Protein AF-A0A9X3SXV0-F1 (afdb_monomer_lite)

pLDDT: mean 80.55, std 11.74, range [48.91, 97.06]

Sequence (92 aa):
MGGIVAAFFVVSFFFGEMGLPKYLNMVKYARQLESDIQEIQRTSVELRTEIDRLEHDPRRIEELARERLGLVRKGETVYHFLEGPDAASTDE

Secondary structure (DSSP, 8-state):
-HHHHHHHHHHHHHHSTTSHHHHHHHHHHHHHHHHHHHHHHHHHHHHHHHHHHHHT-HHHHHHHHHHHH----TTPPP------S-SS----

Foldseek 3Di:
DVVVVVVVVVCCVQPPPPHPVVVVVVVVVVVVVVVVVVVVVVVVVVVVVVVVVVVVPVVVVVVCCCVPVVDDDPPDDDDDDPPDDDPPDDDD

Radius of gyration: 35.38 Å; chains: 1; bounding box: 62×24×114 Å

Structure (mmCIF, N/CA/C/O backbone):
data_AF-A0A9X3SXV0-F1
#
_entry.id   AF-A0A9X3SXV0-F1
#
loop_
_atom_site.group_PDB
_atom_site.id
_atom_site.type_symbol
_atom_site.label_atom_id
_atom_site.label_alt_id
_atom_site.label_comp_id
_atom_site.label_asym_id
_atom_site.label_entity_id
_atom_site.label_seq_id
_atom_site.pdbx_PDB_ins_code
_atom_site.Cartn_x
_atom_site.Cartn_y
_atom_site.Cartn_z
_atom_site.occupancy
_atom_site.B_iso_or_equiv
_atom_site.auth_seq_id
_atom_site.auth_comp_id
_atom_site.auth_asym_id
_atom_site.auth_atom_id
_atom_site.pdbx_PDB_model_num
ATOM 1 N N . MET A 1 1 ? 36.883 -0.379 -41.535 1.00 66.81 1 MET A N 1
ATOM 2 C CA . MET A 1 1 ? 36.744 0.494 -40.345 1.00 66.81 1 MET A CA 1
ATOM 3 C C . MET A 1 1 ? 35.367 1.152 -40.247 1.00 66.81 1 MET A C 1
ATOM 5 O O . MET A 1 1 ? 34.715 0.948 -39.236 1.00 66.81 1 MET A O 1
ATOM 9 N N . GLY A 1 2 ? 34.863 1.854 -41.274 1.00 85.12 2 GLY A N 1
ATOM 10 C CA . GLY A 1 2 ? 33.576 2.579 -41.190 1.00 85.12 2 GLY A CA 1
ATOM 11 C C . GLY A 1 2 ? 32.334 1.733 -40.857 1.00 85.12 2 GLY A C 1
ATOM 12 O O . GLY A 1 2 ? 31.514 2.154 -40.051 1.00 85.12 2 GLY A O 1
ATOM 13 N N . GLY A 1 3 ? 32.221 0.512 -41.394 1.00 91.88 3 GLY A N 1
ATOM 14 C CA . GLY A 1 3 ? 31.074 -0.367 -41.105 1.00 91.88 3 GLY A CA 1
ATOM 15 C C . GLY A 1 3 ? 30.994 -0.837 -39.647 1.00 91.88 3 GLY A C 1
ATOM 16 O O . GLY A 1 3 ? 29.906 -0.945 -39.096 1.00 91.88 3 GLY A O 1
ATOM 17 N N 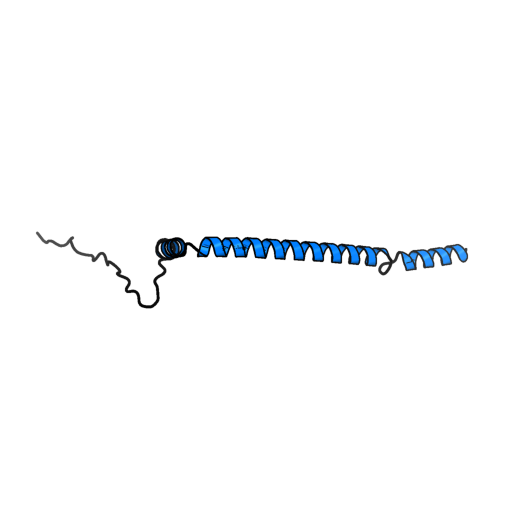. ILE A 1 4 ? 32.143 -1.046 -38.997 1.00 92.81 4 ILE A N 1
ATOM 18 C CA . ILE A 1 4 ? 32.213 -1.438 -37.579 1.00 92.81 4 ILE A CA 1
ATOM 19 C C . ILE A 1 4 ? 31.783 -0.269 -36.691 1.00 92.81 4 ILE A C 1
ATOM 21 O O . 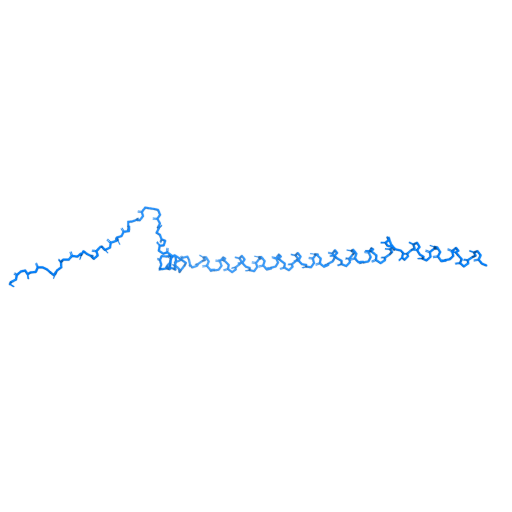ILE A 1 4 ? 31.035 -0.455 -35.738 1.00 92.81 4 ILE A O 1
ATOM 25 N N . VAL A 1 5 ? 32.205 0.947 -37.045 1.00 92.62 5 VAL A N 1
ATOM 26 C CA . VAL A 1 5 ? 31.806 2.171 -36.342 1.00 92.62 5 VAL A CA 1
ATOM 27 C C . VAL A 1 5 ? 30.299 2.404 -36.478 1.00 92.62 5 VAL A C 1
ATOM 29 O O . VAL A 1 5 ? 29.628 2.654 -35.482 1.00 92.62 5 VAL A O 1
ATOM 32 N N . ALA A 1 6 ? 29.738 2.237 -37.678 1.00 90.94 6 ALA A N 1
ATOM 33 C CA . ALA A 1 6 ? 28.296 2.349 -37.899 1.00 90.94 6 ALA A CA 1
ATOM 34 C C . ALA A 1 6 ? 27.501 1.291 -37.112 1.00 90.94 6 ALA A C 1
ATOM 36 O O . ALA A 1 6 ? 26.512 1.624 -36.464 1.00 90.94 6 ALA A O 1
ATOM 37 N N . ALA A 1 7 ? 27.960 0.036 -37.103 1.00 90.94 7 ALA A N 1
ATOM 38 C CA . ALA A 1 7 ? 27.335 -1.026 -36.316 1.00 90.94 7 ALA A CA 1
ATOM 39 C C . ALA A 1 7 ? 27.379 -0.727 -34.808 1.00 90.94 7 ALA A C 1
ATOM 41 O O . ALA A 1 7 ? 26.384 -0.922 -34.113 1.00 90.94 7 ALA A O 1
ATOM 42 N N . PHE A 1 8 ? 28.496 -0.191 -34.311 1.00 89.44 8 PHE A N 1
ATOM 43 C CA . PHE A 1 8 ? 28.627 0.223 -32.916 1.00 89.44 8 PHE A CA 1
ATOM 44 C C . PHE A 1 8 ? 27.638 1.338 -32.552 1.00 89.44 8 PHE A C 1
ATOM 46 O O . PHE A 1 8 ? 26.985 1.256 -31.515 1.00 89.44 8 PHE A O 1
ATOM 53 N N . PHE A 1 9 ? 27.462 2.340 -33.419 1.00 85.88 9 PHE A N 1
ATOM 54 C CA . PHE A 1 9 ? 26.468 3.394 -33.207 1.00 85.88 9 PHE A CA 1
ATOM 55 C C . PHE A 1 9 ? 25.036 2.863 -33.211 1.00 85.88 9 PHE A C 1
ATOM 57 O O . PHE A 1 9 ? 24.246 3.282 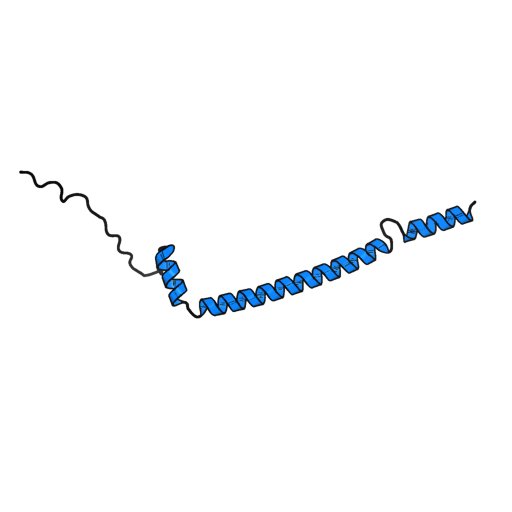-32.373 1.00 85.88 9 PHE A O 1
ATOM 64 N N . VAL A 1 10 ? 24.703 1.915 -34.091 1.00 85.56 10 VAL A N 1
ATOM 65 C CA . VAL A 1 10 ? 23.372 1.288 -34.116 1.00 85.56 10 VAL A CA 1
ATOM 66 C C . VAL A 1 10 ? 23.117 0.525 -32.818 1.00 85.56 10 VAL A C 1
ATOM 68 O O . VAL A 1 10 ? 22.106 0.757 -32.161 1.00 85.56 10 VAL A O 1
ATOM 71 N N . VAL A 1 11 ? 24.047 -0.332 -32.394 1.00 84.56 11 VAL A N 1
ATOM 72 C CA . VAL A 1 11 ? 23.904 -1.082 -31.138 1.00 84.56 11 VAL A CA 1
ATOM 73 C C . VAL A 1 11 ? 23.807 -0.128 -29.949 1.00 84.56 11 VAL A C 1
ATOM 75 O O . VAL A 1 11 ? 22.895 -0.269 -29.144 1.00 84.56 11 VAL A O 1
ATOM 78 N N . SER A 1 12 ? 24.679 0.878 -29.873 1.00 79.31 12 SER A N 1
ATOM 79 C CA . SER A 1 12 ? 24.666 1.891 -28.811 1.00 79.31 12 SER A CA 1
ATOM 80 C C . SER A 1 12 ? 23.373 2.715 -28.800 1.00 79.31 12 SER A C 1
ATOM 82 O O . SER A 1 12 ? 22.855 3.036 -27.738 1.00 79.31 12 SER A O 1
ATOM 84 N N . PHE A 1 13 ? 22.781 2.998 -29.961 1.00 75.50 13 PHE A N 1
ATOM 85 C CA . PHE A 1 13 ? 21.502 3.700 -30.046 1.00 75.50 13 PHE A CA 1
ATOM 86 C C . PHE A 1 13 ? 20.336 2.848 -29.518 1.00 75.50 13 PHE A C 1
ATOM 88 O O . PHE A 1 13 ? 19.486 3.349 -28.787 1.00 75.50 13 PHE A O 1
ATOM 95 N N . PHE A 1 14 ? 20.316 1.545 -29.824 1.00 74.00 14 PHE A N 1
ATOM 96 C CA . PHE A 1 14 ? 19.272 0.628 -29.344 1.00 74.00 14 PHE A CA 1
ATOM 97 C C . PHE A 1 14 ? 19.470 0.159 -27.889 1.00 74.00 14 PHE A C 1
ATOM 99 O O . PHE A 1 14 ? 18.484 -0.147 -27.212 1.00 74.00 14 PHE A O 1
ATOM 106 N N . PHE A 1 15 ? 20.716 0.106 -27.407 1.00 74.31 15 PHE A N 1
ATOM 107 C CA . PHE A 1 15 ? 21.093 -0.320 -26.049 1.00 74.31 15 PHE A CA 1
ATOM 108 C C . PHE A 1 15 ? 21.468 0.836 -25.108 1.00 74.31 15 PHE A C 1
ATOM 110 O O . PHE A 1 15 ? 21.787 0.590 -23.947 1.00 74.31 15 PHE A O 1
ATOM 117 N N . GLY A 1 16 ? 21.426 2.082 -25.577 1.00 69.50 16 GLY A N 1
ATOM 118 C CA . GLY A 1 16 ? 21.717 3.268 -24.775 1.00 69.50 16 GLY A CA 1
ATOM 119 C C . GLY A 1 16 ? 20.641 3.564 -23.727 1.00 69.50 16 GLY A C 1
ATOM 120 O O . GLY A 1 16 ? 19.641 2.859 -23.602 1.00 69.50 16 GLY A O 1
ATOM 121 N N . GLU A 1 17 ? 20.818 4.654 -22.982 1.00 60.94 17 GLU A N 1
ATOM 122 C CA . GLU A 1 17 ? 19.994 5.032 -21.817 1.00 60.94 17 GLU A CA 1
ATOM 123 C C . GLU A 1 17 ? 18.485 5.211 -22.103 1.00 60.94 17 GLU A C 1
ATOM 125 O O . GLU A 1 17 ? 17.666 5.186 -21.182 1.00 60.94 17 GLU A O 1
ATOM 130 N N . MET A 1 18 ? 18.086 5.359 -23.372 1.00 63.28 18 MET A N 1
ATOM 131 C CA . MET A 1 18 ? 16.681 5.403 -23.815 1.00 63.28 18 MET A CA 1
ATOM 132 C C . MET A 1 18 ? 16.234 4.158 -24.603 1.00 63.28 18 MET A C 1
ATOM 134 O O . MET A 1 18 ? 15.190 4.178 -25.250 1.00 63.28 18 MET A O 1
ATOM 138 N N . GLY A 1 19 ? 17.014 3.081 -24.569 1.00 74.25 19 GLY A N 1
ATOM 139 C CA . GLY A 1 19 ? 16.780 1.871 -25.347 1.00 74.25 19 GLY A CA 1
ATOM 140 C C . GLY A 1 19 ? 15.701 0.936 -24.791 1.00 74.25 19 GLY A C 1
ATOM 141 O O . GLY A 1 19 ? 15.078 1.169 -23.750 1.00 74.25 19 GLY A O 1
ATOM 142 N N . LEU A 1 20 ? 15.547 -0.204 -25.471 1.00 76.81 20 LEU A N 1
ATOM 143 C CA . LEU A 1 20 ? 14.631 -1.305 -25.122 1.00 76.81 20 LEU A CA 1
ATOM 144 C C . LEU A 1 20 ? 14.646 -1.734 -23.635 1.00 76.81 20 LEU A C 1
ATOM 146 O O . LEU A 1 20 ? 13.567 -2.013 -23.101 1.00 76.81 20 LEU A O 1
ATOM 150 N N . PRO A 1 21 ? 15.793 -1.764 -22.919 1.00 83.38 21 PRO A N 1
ATOM 151 C CA . PRO A 1 21 ? 15.821 -2.153 -21.508 1.00 83.38 21 PRO A CA 1
ATOM 152 C C . PRO A 1 21 ? 14.980 -1.239 -20.610 1.00 83.38 21 PRO A C 1
ATOM 154 O O . PRO A 1 21 ? 14.326 -1.714 -19.681 1.00 83.38 21 PRO A O 1
ATOM 157 N N . LYS A 1 22 ? 14.944 0.066 -20.906 1.00 84.94 22 LYS A N 1
ATOM 158 C CA . LYS A 1 22 ? 14.157 1.043 -20.146 1.00 84.94 22 LYS A CA 1
ATOM 159 C C . LYS A 1 22 ? 12.663 0.774 -20.287 1.00 84.94 22 LYS A C 1
ATOM 161 O O . LYS A 1 22 ? 11.948 0.780 -19.290 1.00 84.94 22 LYS A O 1
ATOM 166 N N . TYR A 1 23 ? 12.207 0.487 -21.506 1.00 86.81 23 TYR A N 1
ATOM 167 C CA . TYR A 1 23 ? 10.813 0.131 -21.763 1.00 86.81 23 TYR A CA 1
ATOM 168 C C . TYR A 1 23 ? 10.417 -1.151 -21.021 1.00 86.81 23 TYR A C 1
ATOM 170 O O . TYR A 1 23 ? 9.398 -1.174 -20.335 1.00 86.81 23 TYR A O 1
ATOM 178 N N . LEU A 1 24 ? 11.254 -2.192 -21.079 1.00 88.56 24 LEU A N 1
ATOM 179 C CA . LEU A 1 24 ? 11.000 -3.444 -20.360 1.00 88.56 24 LEU A CA 1
ATOM 180 C C . LEU A 1 24 ? 10.947 -3.241 -18.844 1.00 88.56 24 LEU A C 1
ATOM 182 O O . LEU A 1 24 ? 10.070 -3.801 -18.187 1.00 88.56 24 LEU A O 1
ATOM 186 N N . ASN A 1 25 ? 11.844 -2.423 -18.289 1.00 90.31 25 ASN A N 1
ATOM 187 C CA . ASN A 1 25 ? 11.784 -2.056 -16.879 1.00 90.31 25 ASN A CA 1
ATOM 188 C C . ASN A 1 25 ? 10.487 -1.313 -16.565 1.00 90.31 25 ASN A C 1
ATOM 190 O O . ASN A 1 25 ? 9.814 -1.673 -15.609 1.00 90.31 25 ASN A O 1
ATOM 194 N N . MET A 1 26 ? 10.080 -0.351 -17.391 1.00 91.25 26 MET A N 1
ATOM 195 C CA . MET A 1 26 ? 8.846 0.406 -17.174 1.00 91.25 26 MET A CA 1
ATOM 196 C C . MET A 1 26 ? 7.601 -0.492 -17.197 1.00 91.25 26 MET A C 1
ATOM 198 O O . MET A 1 26 ? 6.729 -0.352 -16.346 1.00 91.25 26 MET A O 1
ATOM 202 N N . VAL A 1 27 ? 7.552 -1.477 -18.100 1.00 93.75 27 VAL A N 1
ATOM 203 C CA . VAL A 1 27 ? 6.482 -2.489 -18.128 1.00 93.75 27 VAL A CA 1
ATOM 204 C C . VAL A 1 27 ? 6.494 -3.350 -16.863 1.00 93.75 27 VAL A C 1
ATOM 206 O O . VAL A 1 27 ? 5.434 -3.630 -16.309 1.00 93.75 27 VAL A O 1
ATOM 209 N N . LYS A 1 28 ? 7.672 -3.764 -16.378 1.00 95.12 28 LYS A N 1
ATOM 210 C CA . LYS A 1 28 ? 7.786 -4.504 -15.110 1.00 95.12 28 LYS A CA 1
ATOM 211 C C . LYS A 1 28 ? 7.316 -3.664 -13.922 1.00 95.12 28 LYS A C 1
ATOM 213 O O . LYS A 1 28 ? 6.540 -4.164 -13.119 1.00 95.12 28 LYS A O 1
ATOM 218 N N . TYR A 1 29 ? 7.731 -2.400 -13.847 1.00 94.81 29 TYR A N 1
ATOM 219 C CA . TYR A 1 29 ? 7.299 -1.462 -12.809 1.00 94.81 29 TYR A CA 1
ATOM 220 C C . TYR A 1 29 ? 5.786 -1.253 -12.827 1.00 94.81 29 TYR A C 1
ATOM 222 O O . TYR A 1 29 ? 5.160 -1.307 -11.776 1.00 94.81 29 TYR A O 1
ATOM 230 N N . ALA A 1 30 ? 5.185 -1.081 -14.007 1.00 96.00 30 ALA A N 1
ATOM 231 C CA . ALA A 1 30 ? 3.737 -0.951 -14.132 1.00 96.00 30 ALA A CA 1
ATOM 232 C C . ALA A 1 30 ? 3.006 -2.201 -13.615 1.00 96.00 30 ALA A C 1
ATOM 234 O O . ALA A 1 30 ? 2.040 -2.083 -12.871 1.00 96.00 30 ALA A O 1
ATOM 235 N N . ARG A 1 31 ? 3.498 -3.402 -13.951 1.00 96.62 31 ARG A N 1
ATOM 236 C CA . ARG A 1 31 ? 2.927 -4.662 -13.443 1.00 96.62 31 ARG A CA 1
ATOM 237 C C . ARG A 1 31 ? 3.078 -4.812 -11.933 1.00 96.62 31 ARG A C 1
ATOM 239 O O . ARG A 1 31 ? 2.159 -5.307 -11.294 1.00 96.62 31 ARG A O 1
ATOM 246 N N . GLN A 1 32 ? 4.219 -4.406 -11.379 1.00 96.88 32 GLN A N 1
ATOM 247 C CA . GLN A 1 32 ? 4.424 -4.424 -9.933 1.00 96.88 32 GLN A CA 1
ATOM 248 C C . GLN A 1 32 ? 3.424 -3.497 -9.244 1.00 96.88 32 GLN A C 1
ATOM 250 O O . GLN A 1 32 ? 2.734 -3.922 -8.329 1.00 96.88 32 GLN A O 1
ATOM 255 N N . LEU A 1 33 ? 3.278 -2.270 -9.748 1.00 96.12 33 LEU A N 1
ATOM 256 C CA . LEU A 1 33 ? 2.366 -1.291 -9.172 1.00 96.12 33 LEU A CA 1
ATOM 257 C C . LEU A 1 33 ? 0.903 -1.756 -9.232 1.00 96.12 33 LEU A C 1
ATOM 259 O O . LEU A 1 33 ? 0.159 -1.567 -8.277 1.00 96.12 33 LEU A O 1
ATOM 263 N N . GLU A 1 34 ? 0.500 -2.405 -10.327 1.00 97.06 34 GLU A N 1
ATOM 264 C CA . GLU A 1 34 ? -0.824 -3.026 -10.448 1.00 97.06 34 GLU A CA 1
ATOM 265 C C . GLU A 1 34 ? -1.04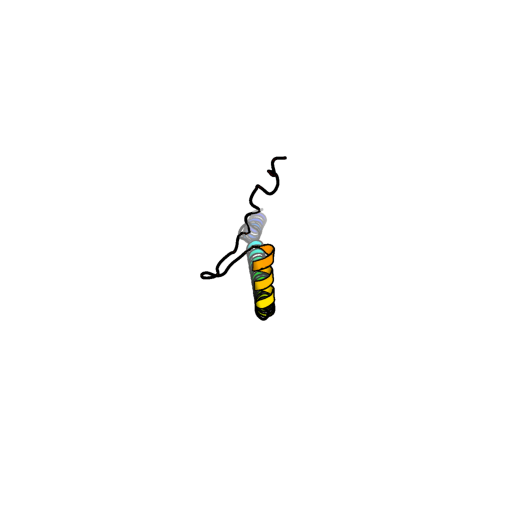1 -4.106 -9.372 1.00 97.06 34 GLU A C 1
ATOM 267 O O . GLU A 1 34 ? -2.091 -4.146 -8.732 1.00 97.06 34 GLU A O 1
ATOM 272 N N . SER A 1 35 ? -0.035 -4.955 -9.137 1.00 96.69 35 SER A N 1
ATOM 273 C CA . SER A 1 35 ? -0.077 -5.981 -8.088 1.00 96.69 35 SER A CA 1
ATOM 274 C C . SER A 1 35 ? -0.194 -5.361 -6.695 1.00 96.69 35 SER A C 1
ATOM 276 O O . SER A 1 35 ? -1.021 -5.801 -5.898 1.00 96.69 35 SER A O 1
ATOM 278 N N . ASP A 1 36 ? 0.589 -4.319 -6.416 1.00 95.81 36 ASP A N 1
ATOM 279 C CA . ASP A 1 36 ? 0.578 -3.626 -5.127 1.00 95.81 36 ASP A CA 1
ATOM 280 C C . ASP A 1 36 ? -0.796 -2.979 -4.869 1.00 95.81 36 ASP A C 1
ATOM 282 O O . ASP A 1 36 ? -1.342 -3.063 -3.769 1.00 95.81 36 ASP A O 1
ATOM 286 N N . ILE A 1 37 ? -1.408 -2.379 -5.899 1.00 96.69 37 ILE A N 1
ATOM 287 C CA . ILE A 1 37 ? -2.763 -1.817 -5.812 1.00 96.69 37 ILE A CA 1
ATOM 288 C C . ILE A 1 37 ? -3.777 -2.905 -5.450 1.00 96.69 37 ILE A C 1
ATOM 290 O O . ILE A 1 37 ? -4.611 -2.692 -4.567 1.00 96.69 37 ILE A O 1
ATOM 294 N N . GLN A 1 38 ? -3.713 -4.065 -6.107 1.00 97.00 38 GLN A N 1
ATOM 295 C CA . GLN A 1 38 ? -4.624 -5.177 -5.831 1.00 97.00 38 GLN A CA 1
ATOM 296 C C . GLN A 1 38 ? -4.467 -5.705 -4.400 1.00 97.00 38 GLN A C 1
ATOM 298 O O . GLN A 1 38 ? -5.466 -5.966 -3.725 1.00 97.00 38 GLN A O 1
ATOM 303 N N . GLU A 1 39 ? -3.234 -5.818 -3.908 1.00 96.62 39 GLU A N 1
ATOM 304 C CA . GLU A 1 39 ? -2.948 -6.252 -2.540 1.00 96.62 39 GLU A CA 1
ATOM 305 C C . GLU A 1 39 ? -3.484 -5.262 -1.495 1.00 96.62 39 GLU A C 1
ATOM 307 O O . GLU A 1 39 ? -4.150 -5.660 -0.532 1.00 96.62 39 GLU A O 1
ATOM 312 N N . ILE A 1 40 ? -3.272 -3.962 -1.714 1.00 94.44 40 ILE A N 1
ATOM 313 C CA . ILE A 1 40 ? -3.777 -2.907 -0.829 1.00 94.44 40 ILE A CA 1
ATOM 314 C C . ILE A 1 40 ? -5.308 -2.900 -0.818 1.00 94.44 40 ILE A C 1
ATOM 316 O O . ILE A 1 40 ? -5.921 -2.804 0.247 1.00 94.44 40 ILE A O 1
ATOM 320 N N . GLN A 1 41 ? -5.945 -3.021 -1.984 1.00 92.25 41 GLN A N 1
ATOM 321 C CA . GLN A 1 41 ? -7.405 -3.069 -2.082 1.00 92.25 41 GLN A CA 1
ATOM 322 C C . GLN A 1 41 ? -7.976 -4.272 -1.336 1.00 92.25 41 GLN A C 1
ATOM 324 O O . GLN A 1 41 ? -8.930 -4.120 -0.571 1.00 92.25 41 GLN A O 1
ATOM 329 N N . ARG A 1 42 ? -7.369 -5.449 -1.506 1.00 95.56 42 ARG A N 1
ATOM 330 C CA . ARG A 1 42 ? -7.767 -6.661 -0.790 1.00 95.56 42 ARG A CA 1
ATOM 331 C C . ARG A 1 42 ? -7.654 -6.478 0.721 1.00 95.56 42 ARG A C 1
ATOM 333 O O . ARG A 1 42 ? -8.632 -6.700 1.430 1.00 95.56 42 ARG A O 1
ATOM 340 N N . THR A 1 43 ? -6.508 -5.990 1.191 1.00 90.19 43 THR A N 1
ATOM 341 C CA . THR A 1 43 ? -6.276 -5.707 2.614 1.00 90.19 43 THR A CA 1
ATOM 342 C C . THR A 1 43 ? -7.292 -4.698 3.153 1.00 90.19 43 THR A C 1
ATOM 344 O O . THR A 1 43 ? -7.824 -4.867 4.247 1.00 90.19 43 THR A O 1
ATOM 347 N N . SER A 1 44 ? -7.631 -3.663 2.378 1.00 91.00 44 SER A N 1
ATOM 348 C CA . SER A 1 44 ? -8.637 -2.678 2.783 1.00 91.00 44 SER A CA 1
ATOM 349 C C . SER A 1 44 ? -10.026 -3.297 2.952 1.00 91.00 44 SER A C 1
ATOM 351 O O . SER A 1 44 ? -10.720 -2.973 3.914 1.00 91.00 44 SER A O 1
ATOM 353 N N . VAL A 1 45 ? -10.435 -4.189 2.047 1.00 93.25 45 VAL A N 1
ATOM 354 C CA . VAL A 1 45 ? -11.719 -4.901 2.145 1.00 93.25 45 VAL A CA 1
ATOM 355 C C . VAL A 1 45 ? -11.739 -5.831 3.358 1.00 93.25 45 VAL A C 1
ATOM 357 O O . VAL A 1 45 ? -12.728 -5.856 4.092 1.00 93.25 45 VAL A O 1
ATOM 360 N N . GLU A 1 46 ? -10.651 -6.563 3.596 1.00 91.38 46 GLU A N 1
ATOM 361 C CA . GLU A 1 46 ? -10.511 -7.456 4.751 1.00 91.38 46 GLU A CA 1
ATOM 362 C C . GLU A 1 46 ? -10.607 -6.671 6.070 1.00 91.38 46 GLU A C 1
ATOM 364 O O . GLU A 1 46 ? -11.446 -6.999 6.909 1.00 91.38 46 GLU A O 1
ATOM 369 N N . LEU A 1 47 ? -9.861 -5.569 6.202 1.00 85.69 47 LEU A N 1
ATOM 370 C CA . LEU A 1 47 ? -9.897 -4.703 7.387 1.00 85.69 47 LEU A CA 1
ATOM 371 C C . LEU A 1 47 ? -11.267 -4.059 7.609 1.00 85.69 47 LEU A C 1
ATOM 373 O O . LEU A 1 47 ? -11.731 -3.981 8.740 1.00 85.69 47 LEU A O 1
ATOM 377 N N . ARG A 1 48 ? -11.942 -3.607 6.546 1.00 78.00 48 ARG A N 1
ATOM 378 C CA . ARG A 1 48 ? -13.307 -3.064 6.659 1.00 78.00 48 ARG A CA 1
ATOM 379 C C . ARG A 1 48 ? -14.286 -4.122 7.149 1.00 78.00 48 ARG A C 1
ATOM 381 O O . ARG A 1 48 ? -15.080 -3.845 8.032 1.00 78.00 48 ARG A O 1
ATOM 388 N N . THR A 1 49 ? -14.178 -5.342 6.631 1.00 83.19 49 THR A N 1
ATOM 389 C CA . THR A 1 49 ? -15.012 -6.465 7.077 1.00 83.19 49 THR A CA 1
ATOM 390 C C . THR A 1 49 ? -14.744 -6.809 8.545 1.00 83.19 49 THR A C 1
ATOM 392 O O . THR A 1 49 ? -15.661 -7.175 9.278 1.00 83.19 49 THR A O 1
ATOM 395 N N . GLU A 1 50 ? -13.491 -6.712 8.987 1.00 79.88 50 GLU A N 1
ATOM 396 C CA . GLU A 1 50 ? -13.110 -6.920 10.383 1.00 79.88 50 GLU A CA 1
ATOM 397 C C . GLU A 1 50 ? -13.647 -5.811 11.295 1.00 79.88 50 GLU A C 1
ATOM 399 O O . GLU A 1 50 ? -14.241 -6.123 12.325 1.00 79.88 50 GLU A O 1
ATOM 404 N N . ILE A 1 51 ? -13.525 -4.543 10.888 1.00 78.56 51 ILE A N 1
ATOM 405 C CA . ILE A 1 51 ? -14.127 -3.400 11.586 1.00 78.56 51 ILE A CA 1
ATOM 406 C C . ILE A 1 51 ? -15.633 -3.591 11.697 1.00 78.56 51 ILE A C 1
ATOM 408 O O . ILE A 1 51 ? -16.147 -3.518 12.806 1.00 78.56 51 ILE A O 1
ATOM 412 N N . ASP A 1 52 ? -16.316 -3.911 10.597 1.00 76.19 52 ASP A N 1
ATOM 413 C CA . ASP A 1 52 ? -17.755 -4.146 10.610 1.00 76.19 52 ASP A CA 1
ATOM 414 C C . ASP A 1 52 ? -18.084 -5.240 11.633 1.00 76.19 52 ASP A C 1
ATOM 416 O O . ASP A 1 52 ? -18.907 -5.036 12.518 1.00 76.19 52 ASP A O 1
ATOM 420 N N . ARG A 1 53 ? -17.406 -6.395 11.606 1.00 73.25 53 ARG A N 1
ATOM 421 C CA . ARG A 1 53 ? -17.635 -7.473 12.590 1.00 73.25 53 ARG A CA 1
ATOM 422 C C . ARG A 1 53 ? -17.418 -7.033 14.040 1.00 73.25 53 ARG A C 1
ATOM 424 O O . ARG A 1 53 ? -18.179 -7.464 14.901 1.00 73.25 53 ARG A O 1
ATOM 431 N N . LEU A 1 54 ? -16.400 -6.217 14.304 1.00 67.00 54 LEU A N 1
ATOM 432 C CA . LEU A 1 54 ? -16.105 -5.687 15.638 1.00 67.00 54 LEU A CA 1
ATOM 433 C C . LEU A 1 54 ? -17.135 -4.635 16.074 1.00 67.00 54 LEU A C 1
ATOM 435 O O . LEU A 1 54 ? -17.528 -4.606 17.237 1.00 67.00 54 LEU A O 1
ATOM 439 N N . GLU A 1 55 ? -17.609 -3.806 15.147 1.00 62.62 55 GLU A N 1
ATOM 440 C CA . GLU A 1 55 ? -18.608 -2.764 15.387 1.00 62.62 55 GLU A CA 1
ATOM 441 C C . GLU A 1 55 ? -19.997 -3.343 15.681 1.00 62.62 55 GLU A C 1
ATOM 443 O O . GLU A 1 55 ? -20.769 -2.735 16.419 1.00 62.62 55 GLU A O 1
ATOM 448 N N . HIS A 1 56 ? -20.302 -4.550 15.191 1.00 63.56 56 HIS A N 1
ATOM 449 C CA . HIS A 1 56 ? -21.548 -5.254 15.513 1.00 63.56 56 HIS A CA 1
ATOM 450 C C . HIS A 1 56 ? -21.619 -5.790 16.963 1.00 63.56 56 HIS A C 1
ATOM 452 O O . HIS A 1 56 ? -22.687 -6.259 17.361 1.00 63.56 56 HIS A O 1
ATOM 458 N N . ASP A 1 57 ? -20.565 -5.646 17.786 1.00 65.88 57 ASP A N 1
ATOM 459 C CA . ASP A 1 57 ? -20.671 -5.673 19.259 1.00 65.88 57 ASP A CA 1
ATOM 460 C C . ASP A 1 57 ? -20.298 -4.303 19.874 1.00 65.88 57 ASP A C 1
ATOM 462 O O . ASP A 1 57 ? -19.273 -4.135 20.550 1.00 65.88 57 ASP A O 1
ATOM 466 N N . PRO A 1 58 ? -21.141 -3.277 19.650 1.00 68.19 58 PRO A N 1
ATOM 467 C CA . PRO A 1 58 ? -20.857 -1.907 20.060 1.00 68.19 58 PRO A CA 1
ATOM 468 C C . PRO A 1 58 ? -20.854 -1.746 21.583 1.00 68.19 58 PRO A C 1
ATOM 470 O O . PRO A 1 58 ? -20.242 -0.809 22.094 1.00 68.19 58 PRO A O 1
ATOM 473 N N . ARG A 1 59 ? -21.484 -2.673 22.326 1.00 72.44 59 ARG A N 1
ATOM 474 C CA . ARG A 1 59 ? -21.460 -2.661 23.795 1.00 72.44 59 ARG A CA 1
ATOM 475 C C . ARG A 1 59 ? -20.056 -2.905 24.310 1.00 72.44 59 ARG A C 1
ATOM 477 O O . ARG A 1 59 ? -19.628 -2.200 25.216 1.00 72.44 59 ARG A O 1
ATOM 484 N N . ARG A 1 60 ? -19.311 -3.836 23.710 1.00 70.44 60 ARG A N 1
ATOM 485 C CA . ARG A 1 60 ? -17.945 -4.112 24.158 1.00 70.44 60 ARG A CA 1
ATOM 486 C C . ARG A 1 60 ? -16.986 -2.962 23.851 1.00 70.44 60 ARG A C 1
ATOM 488 O O . ARG A 1 60 ? -16.100 -2.672 24.654 1.00 70.44 60 ARG A O 1
ATOM 495 N N . ILE A 1 61 ? -17.184 -2.279 22.723 1.00 73.94 61 ILE A N 1
ATOM 496 C CA . ILE A 1 61 ? -16.419 -1.074 22.364 1.00 73.94 61 ILE A CA 1
ATOM 497 C C . ILE A 1 61 ? -16.744 0.075 23.326 1.00 73.94 61 ILE A C 1
ATOM 499 O O . ILE A 1 61 ? -15.833 0.747 23.808 1.00 73.94 61 ILE A O 1
ATOM 503 N N . GLU A 1 62 ? -18.023 0.282 23.641 1.00 76.88 62 GLU A N 1
ATOM 504 C CA . GLU A 1 62 ? -18.466 1.296 24.598 1.00 76.88 62 GLU A CA 1
ATOM 505 C C . GLU A 1 62 ? -17.930 1.022 26.010 1.00 76.88 62 GLU A C 1
ATOM 507 O O . GLU A 1 62 ? -17.415 1.932 26.658 1.00 76.88 62 GLU A O 1
ATOM 512 N N . GLU A 1 63 ? -17.988 -0.230 26.465 1.00 79.69 63 GLU A N 1
ATOM 513 C CA . GLU A 1 63 ? -17.403 -0.661 27.737 1.00 79.69 63 GLU A CA 1
ATOM 514 C C . GLU A 1 63 ? -15.906 -0.341 27.785 1.00 79.69 63 GLU A C 1
ATOM 516 O O . GLU A 1 63 ? -15.444 0.306 28.722 1.00 79.69 63 GLU A O 1
ATOM 521 N N . LEU A 1 64 ? -15.149 -0.690 26.741 1.00 78.19 64 LEU A N 1
ATOM 522 C CA . LEU A 1 64 ? -13.713 -0.420 26.684 1.00 78.19 64 LEU A CA 1
ATOM 523 C C . LEU A 1 64 ? -13.397 1.085 26.655 1.00 78.19 64 LEU A C 1
ATOM 525 O O . LEU A 1 64 ? -12.442 1.532 27.294 1.00 78.19 64 LEU A O 1
ATOM 529 N N . ALA A 1 65 ? -14.192 1.870 25.927 1.00 80.56 65 ALA A N 1
ATOM 530 C CA . ALA A 1 65 ? -14.063 3.321 25.851 1.00 80.56 65 ALA A CA 1
ATOM 531 C C . ALA A 1 65 ? -14.334 3.993 27.209 1.00 80.56 65 ALA A C 1
ATOM 533 O O . ALA A 1 65 ? -13.607 4.911 27.599 1.00 80.56 65 ALA A O 1
ATOM 534 N N . ARG A 1 66 ? -15.332 3.513 27.959 1.00 83.19 66 ARG A N 1
ATOM 535 C CA . ARG A 1 66 ? -15.649 4.001 29.310 1.00 83.19 66 ARG A CA 1
ATOM 536 C C . ARG A 1 66 ? -14.591 3.576 30.328 1.00 83.19 66 AR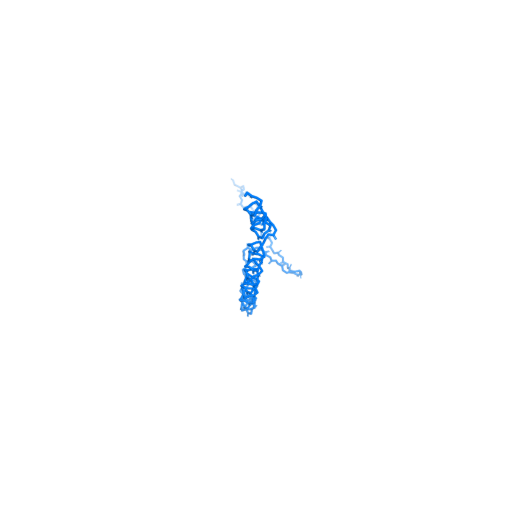G A C 1
ATOM 538 O O . ARG A 1 66 ? -14.122 4.411 31.091 1.00 83.19 66 ARG A O 1
ATOM 545 N N . GLU A 1 67 ? -14.174 2.311 30.312 1.00 80.50 67 GLU A N 1
ATOM 546 C CA . GLU A 1 67 ? -13.227 1.760 31.291 1.00 80.50 67 GLU A CA 1
ATOM 547 C C . GLU A 1 67 ? -11.796 2.271 31.096 1.00 80.50 67 GLU A C 1
ATOM 549 O O . GLU A 1 67 ? -11.131 2.628 32.067 1.00 80.50 67 GLU A O 1
ATOM 554 N N . ARG A 1 68 ? -11.291 2.296 29.855 1.00 77.00 68 ARG A N 1
ATOM 555 C CA . ARG A 1 68 ? -9.874 2.609 29.590 1.00 77.00 68 ARG A CA 1
ATOM 556 C C . ARG A 1 68 ? -9.609 4.066 29.275 1.00 77.00 68 ARG A C 1
ATOM 558 O O . ARG A 1 68 ? -8.523 4.557 29.565 1.00 77.00 68 ARG A O 1
ATOM 565 N N . LEU A 1 69 ? -10.558 4.728 28.624 1.00 78.00 69 LEU A N 1
ATOM 566 C CA . LEU A 1 69 ? -10.393 6.105 28.164 1.00 78.00 69 LEU A CA 1
ATOM 567 C C . LEU A 1 69 ? -11.238 7.089 28.982 1.00 78.00 69 LEU A C 1
ATOM 569 O O . LEU A 1 69 ? -11.125 8.293 28.765 1.00 78.00 69 LEU A O 1
ATOM 573 N N . GLY A 1 70 ? -12.077 6.603 29.909 1.00 80.19 70 GLY A N 1
ATOM 574 C CA . GLY A 1 70 ? -12.961 7.446 30.716 1.00 80.19 70 GLY A CA 1
ATOM 575 C C . GLY A 1 70 ? -13.963 8.239 29.874 1.00 80.19 70 GLY A C 1
ATOM 576 O O . GLY A 1 70 ? -14.434 9.288 30.308 1.00 80.19 70 GLY A O 1
ATOM 577 N N . LEU A 1 71 ? -14.241 7.791 28.644 1.00 82.25 71 LEU A N 1
ATOM 578 C CA . LEU A 1 71 ? -15.088 8.526 27.713 1.00 82.25 71 LEU A CA 1
ATOM 579 C C . LEU A 1 71 ? -16.541 8.485 28.190 1.00 82.25 71 LEU A C 1
ATOM 581 O O . LEU A 1 71 ? -17.085 7.426 28.492 1.00 82.25 71 LEU A O 1
ATOM 585 N N . VAL A 1 72 ? -17.174 9.653 28.218 1.00 78.88 72 VAL A N 1
ATOM 586 C CA . VAL A 1 72 ? -18.573 9.851 28.617 1.00 78.88 72 VAL A CA 1
ATOM 587 C C . VAL A 1 72 ? -19.336 10.506 27.478 1.00 78.88 72 VAL A C 1
ATOM 589 O O . VAL A 1 72 ? -18.796 11.339 26.742 1.00 78.88 72 VAL A O 1
ATOM 592 N N . ARG A 1 73 ? -20.606 10.133 27.308 1.00 78.81 73 ARG A N 1
ATOM 593 C CA . ARG A 1 73 ? -21.432 10.675 26.227 1.00 78.81 73 ARG A CA 1
ATOM 594 C C . ARG A 1 73 ? -21.891 12.091 26.570 1.00 78.81 73 ARG A C 1
ATOM 596 O O . ARG A 1 73 ? -22.140 12.431 27.724 1.00 78.81 73 ARG A O 1
ATOM 603 N N . LYS A 1 74 ? -22.067 12.932 25.547 1.00 76.81 74 LYS A N 1
ATOM 604 C CA . LYS A 1 74 ? -22.618 14.284 25.711 1.00 76.81 74 LYS A CA 1
ATOM 605 C C . LYS A 1 74 ? -24.013 14.206 26.355 1.00 76.81 74 LYS A C 1
ATOM 607 O O . LYS A 1 74 ? -24.930 13.669 25.740 1.00 76.81 74 LYS A O 1
ATOM 612 N N . GLY A 1 75 ? -24.158 14.763 27.560 1.00 80.00 75 GLY A N 1
ATOM 613 C CA . GLY A 1 75 ? -25.401 14.742 28.346 1.00 80.00 75 GLY A CA 1
ATOM 614 C C . GLY A 1 75 ? -25.408 13.771 29.535 1.00 80.00 75 GLY A C 1
ATOM 615 O O . GLY A 1 75 ? -26.390 13.751 30.270 1.00 80.00 75 GLY A O 1
ATOM 616 N N . GLU A 1 76 ? -24.342 12.994 29.750 1.00 81.94 76 GLU A N 1
ATOM 617 C CA . GLU A 1 76 ? -24.173 12.157 30.946 1.00 81.94 76 GLU A CA 1
ATOM 618 C C . GLU A 1 76 ? -23.521 12.946 32.099 1.00 81.94 76 GLU A C 1
ATOM 620 O O . GLU A 1 76 ? -22.650 13.788 31.874 1.00 81.94 76 GLU A O 1
ATOM 625 N N . THR A 1 77 ? -23.935 12.669 33.341 1.00 82.62 77 THR A N 1
ATOM 626 C CA . THR A 1 77 ? -23.379 13.293 34.555 1.00 82.62 77 THR A CA 1
ATOM 627 C C . THR A 1 77 ? -22.260 12.426 35.129 1.00 82.62 77 THR A C 1
ATOM 629 O O . THR A 1 77 ? -22.492 11.270 35.479 1.00 82.62 77 THR A O 1
ATOM 632 N N . VAL A 1 78 ? -21.057 12.989 35.262 1.00 80.38 78 VAL A N 1
ATOM 633 C CA . VAL A 1 78 ? -19.912 12.327 35.908 1.00 80.38 78 VAL A CA 1
ATOM 634 C C . VAL A 1 78 ? -19.914 12.643 37.400 1.00 80.38 78 VAL A C 1
ATOM 636 O O . VAL A 1 78 ? -19.931 13.811 37.788 1.00 80.38 78 VAL A O 1
ATOM 639 N N . TYR A 1 79 ? -19.858 11.610 38.239 1.00 82.56 79 TYR A N 1
ATOM 640 C CA . TYR A 1 79 ? -19.666 11.760 39.679 1.00 82.56 79 TYR A CA 1
ATOM 641 C C . TYR A 1 79 ? -18.179 11.647 40.008 1.00 82.56 79 TYR A C 1
ATOM 643 O O . TYR A 1 79 ? -17.581 10.585 39.849 1.00 82.56 79 TYR A O 1
ATOM 651 N N . HIS A 1 80 ? -17.584 12.739 40.481 1.00 80.31 80 HIS A N 1
ATOM 652 C CA . HIS A 1 80 ? -16.257 12.713 41.085 1.00 80.31 80 HIS A CA 1
ATOM 653 C C . HIS A 1 80 ? -16.419 12.616 42.598 1.00 80.31 80 HIS A C 1
ATOM 655 O O . HIS A 1 80 ? -16.912 13.547 43.236 1.00 80.31 80 HIS A O 1
ATOM 661 N N . PHE A 1 81 ? -16.021 11.484 43.172 1.00 83.12 81 PHE A N 1
ATOM 662 C CA . PHE A 1 81 ? -15.939 11.339 44.618 1.00 83.12 81 PHE A CA 1
ATOM 663 C C . PHE A 1 81 ? -14.673 12.058 45.085 1.00 83.12 81 PHE A C 1
ATOM 665 O O . PHE A 1 81 ? -13.562 11.606 44.820 1.00 83.12 81 PHE A O 1
ATOM 672 N N . LEU A 1 82 ? -14.840 13.218 45.718 1.00 78.94 82 LEU A N 1
ATOM 673 C CA . LEU A 1 82 ? -13.755 13.865 46.442 1.00 78.94 82 LEU A CA 1
ATOM 674 C C . LEU A 1 82 ? -13.600 13.109 47.761 1.00 78.94 82 LEU A C 1
ATOM 676 O O . LEU A 1 82 ? -14.491 13.165 48.608 1.00 78.94 82 LEU A O 1
ATOM 680 N N . GLU A 1 83 ? -12.495 12.388 47.934 1.00 69.06 83 GLU A N 1
ATOM 681 C CA . GLU A 1 83 ? -12.051 12.007 49.273 1.00 69.06 83 GLU A CA 1
ATOM 682 C C . GLU A 1 83 ? -11.673 13.309 49.987 1.00 69.06 83 GLU A C 1
ATOM 684 O O . GLU A 1 83 ? -10.617 13.894 49.747 1.00 69.06 83 GLU A O 1
ATOM 689 N N . GLY A 1 84 ? -12.611 13.845 50.766 1.00 67.31 84 GLY A N 1
ATOM 690 C CA . GLY A 1 84 ? -12.367 15.031 51.573 1.00 67.31 84 GLY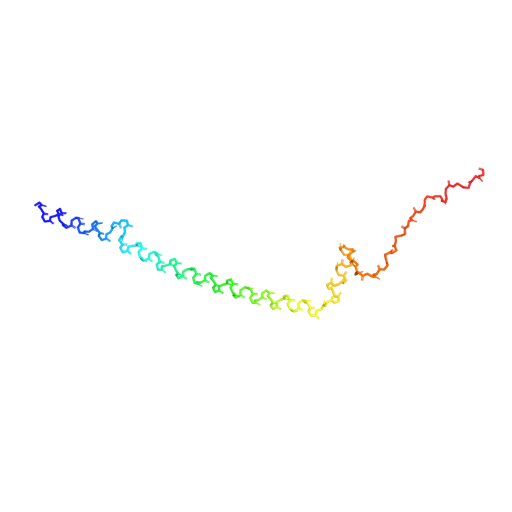 A CA 1
ATOM 691 C C . GLY A 1 84 ? -11.317 14.726 52.645 1.00 67.31 84 GLY A C 1
ATOM 692 O O . GLY A 1 84 ? -11.346 13.632 53.218 1.00 67.31 84 GLY A O 1
ATOM 693 N N . PRO A 1 85 ? -10.396 15.660 52.942 1.00 72.75 85 PRO A N 1
ATOM 694 C CA . PRO A 1 85 ? -9.645 15.583 54.181 1.00 72.75 85 PRO A CA 1
ATOM 695 C C . PRO A 1 85 ? -10.627 15.755 55.349 1.00 72.75 85 PRO A C 1
ATOM 697 O O . PRO A 1 85 ? -11.655 16.412 55.203 1.00 72.75 85 PRO A O 1
ATOM 700 N N . ASP A 1 86 ? -10.271 15.177 56.493 1.00 62.69 86 ASP A N 1
ATOM 701 C CA . ASP A 1 86 ? -10.909 15.358 57.805 1.00 62.69 86 ASP A CA 1
ATOM 702 C C . ASP A 1 86 ? -11.923 14.285 58.235 1.00 62.69 86 ASP A C 1
ATOM 704 O O . ASP A 1 86 ? -13.119 14.507 58.399 1.00 62.69 86 ASP A O 1
ATOM 708 N N . ALA A 1 87 ? -11.373 13.119 58.580 1.00 58.50 87 ALA A N 1
ATOM 709 C CA . ALA A 1 87 ? -11.787 12.388 59.783 1.00 58.50 87 ALA A CA 1
ATOM 710 C C . ALA A 1 87 ? -10.596 12.204 60.754 1.00 58.50 87 ALA A C 1
ATOM 712 O O . ALA A 1 87 ? -10.499 11.196 61.448 1.00 58.50 87 ALA A O 1
ATOM 713 N N . ALA A 1 88 ? -9.653 13.159 60.769 1.00 60.88 88 ALA A N 1
ATOM 714 C CA . ALA A 1 88 ? -8.447 13.136 61.608 1.00 60.88 88 ALA A CA 1
ATOM 715 C C . ALA A 1 88 ? -8.280 14.411 62.461 1.00 60.88 88 ALA A C 1
ATOM 717 O O . ALA A 1 88 ? -7.166 14.857 62.718 1.00 60.88 88 ALA A O 1
ATOM 718 N N . SER A 1 89 ? -9.391 14.990 62.914 1.00 58.06 89 SER A N 1
ATOM 719 C CA . SER A 1 89 ? -9.419 16.004 63.973 1.00 58.06 89 SER A CA 1
ATOM 720 C C . SER A 1 89 ? -10.628 15.758 64.877 1.00 58.06 89 SER A C 1
ATOM 722 O O . SER A 1 89 ? -11.630 16.464 64.860 1.00 58.06 89 SER A O 1
ATOM 724 N N . THR A 1 90 ? -10.557 14.684 65.662 1.00 53.22 90 THR A N 1
ATOM 725 C CA . THR A 1 90 ? -11.239 14.665 66.958 1.00 53.22 90 THR A CA 1
ATOM 726 C C . THR A 1 90 ? -10.174 15.014 67.983 1.00 53.22 90 THR A C 1
ATOM 728 O O . THR A 1 90 ? -9.310 14.194 68.281 1.00 53.22 90 THR A O 1
ATOM 731 N N . ASP A 1 91 ? -10.202 16.277 68.402 1.00 52.41 91 ASP A N 1
ATOM 732 C CA . ASP A 1 91 ? -9.614 16.735 69.654 1.00 52.41 91 ASP A CA 1
ATOM 733 C C . ASP A 1 91 ? -10.129 15.843 70.799 1.00 52.41 91 ASP A C 1
ATOM 735 O O . ASP A 1 91 ? -11.335 15.802 71.052 1.00 52.41 91 ASP A O 1
ATOM 739 N N . GLU A 1 92 ? -9.211 15.163 71.485 1.00 48.91 92 GLU A N 1
ATOM 740 C CA . GLU A 1 92 ? -9.269 14.875 72.927 1.00 48.91 92 GLU A CA 1
ATOM 741 C C . GLU A 1 92 ? -7.897 15.164 73.545 1.00 48.91 92 GLU A C 1
ATOM 743 O O . GLU A 1 92 ? -6.874 14.721 72.968 1.00 48.91 92 GLU A O 1
#